Protein AF-A0A0F9W8Q9-F1 (afdb_monomer)

Structure (mmCIF, N/CA/C/O backbone):
data_AF-A0A0F9W8Q9-F1
#
_entry.id   AF-A0A0F9W8Q9-F1
#
loop_
_atom_site.group_PDB
_atom_site.id
_atom_site.type_symbol
_atom_site.label_atom_id
_atom_site.label_alt_id
_atom_site.label_comp_id
_atom_site.label_asym_id
_atom_site.label_entity_id
_atom_site.label_seq_id
_atom_site.pdbx_PDB_ins_code
_atom_site.Cartn_x
_atom_site.Cartn_y
_atom_site.Cartn_z
_atom_site.occupancy
_atom_site.B_iso_or_equiv
_atom_site.auth_seq_id
_atom_site.auth_comp_id
_atom_site.auth_asym_id
_atom_site.auth_atom_id
_atom_site.pdbx_PDB_model_num
ATOM 1 N N . MET A 1 1 ? 29.208 6.257 59.019 1.00 49.00 1 MET A N 1
ATOM 2 C CA . MET A 1 1 ? 28.825 5.023 58.309 1.00 49.00 1 MET A CA 1
ATOM 3 C C . MET A 1 1 ? 27.521 4.622 58.977 1.00 49.00 1 MET A C 1
ATOM 5 O O . MET A 1 1 ? 27.538 4.472 60.187 1.00 49.00 1 MET A O 1
ATOM 9 N N . ASP A 1 2 ? 26.353 4.756 58.361 1.00 41.06 2 ASP A N 1
ATOM 10 C CA . ASP A 1 2 ? 26.037 4.363 56.991 1.00 41.06 2 ASP A CA 1
ATOM 11 C C . ASP A 1 2 ? 25.080 5.336 56.293 1.00 41.06 2 ASP A C 1
ATOM 13 O O . ASP A 1 2 ? 24.061 5.758 56.837 1.00 41.06 2 ASP A O 1
ATOM 17 N N . GLU A 1 3 ? 25.460 5.691 55.070 1.00 45.03 3 GLU A N 1
ATOM 18 C CA . GLU A 1 3 ? 24.663 6.426 54.097 1.00 45.03 3 GLU A CA 1
ATOM 19 C C . GLU A 1 3 ? 23.722 5.407 53.437 1.00 45.03 3 GLU A C 1
ATOM 21 O O . GLU A 1 3 ? 24.175 4.474 52.772 1.00 45.03 3 GLU A O 1
ATOM 26 N N . ALA A 1 4 ? 22.413 5.524 53.658 1.00 46.91 4 ALA A N 1
ATOM 27 C CA . ALA A 1 4 ? 21.449 4.674 52.971 1.00 46.91 4 ALA A CA 1
ATOM 28 C C . ALA A 1 4 ? 21.387 5.094 51.494 1.00 46.91 4 ALA A C 1
ATOM 30 O O . ALA A 1 4 ? 20.831 6.137 51.152 1.00 46.91 4 ALA A O 1
ATOM 31 N N . CYS A 1 5 ? 21.983 4.275 50.627 1.00 43.66 5 CYS A N 1
ATOM 32 C CA . CYS A 1 5 ? 21.886 4.377 49.177 1.00 43.66 5 CYS A CA 1
ATOM 33 C C . CYS A 1 5 ? 20.411 4.273 48.762 1.00 43.66 5 CYS A C 1
ATOM 35 O O . CYS A 1 5 ? 19.808 3.202 48.828 1.00 43.66 5 CYS A O 1
ATOM 37 N N . VAL A 1 6 ? 19.820 5.399 48.365 1.00 55.59 6 VAL A N 1
ATOM 38 C CA . VAL A 1 6 ? 18.510 5.427 47.714 1.00 55.59 6 VAL A CA 1
ATOM 39 C C . VAL A 1 6 ? 18.710 4.919 46.284 1.00 55.59 6 VAL A C 1
ATOM 41 O O . VAL A 1 6 ? 19.441 5.563 45.526 1.00 55.59 6 VAL A O 1
ATOM 44 N N . PRO A 1 7 ? 18.094 3.798 45.867 1.00 45.22 7 PRO A N 1
ATOM 45 C CA . PRO A 1 7 ? 18.124 3.414 44.469 1.00 45.22 7 PRO A CA 1
ATOM 46 C C . PRO A 1 7 ? 17.276 4.414 43.681 1.00 45.22 7 PRO A C 1
ATOM 48 O O . PRO A 1 7 ? 16.057 4.487 43.834 1.00 45.22 7 PRO A O 1
ATOM 51 N N . GLN A 1 8 ? 17.938 5.206 42.839 1.00 49.72 8 GLN A N 1
ATOM 52 C CA . GLN A 1 8 ? 17.273 5.978 41.799 1.00 49.72 8 GLN A CA 1
ATOM 53 C C . GLN A 1 8 ? 16.729 4.986 40.771 1.00 49.72 8 GLN A C 1
ATOM 55 O O . GLN A 1 8 ? 17.469 4.464 39.939 1.00 49.72 8 GLN A O 1
ATOM 60 N N . THR A 1 9 ? 15.434 4.688 40.837 1.00 52.53 9 THR A N 1
ATOM 61 C CA . THR A 1 9 ? 14.741 3.995 39.753 1.00 52.53 9 THR A CA 1
ATOM 62 C C . THR A 1 9 ? 14.602 4.985 38.606 1.00 52.53 9 THR A C 1
ATOM 64 O O . THR A 1 9 ? 13.669 5.788 38.574 1.00 52.53 9 THR A O 1
ATOM 67 N N . GLY A 1 10 ? 15.580 4.972 37.700 1.00 44.03 10 GLY A N 1
ATOM 68 C CA . GLY A 1 10 ? 15.468 5.606 36.395 1.00 44.03 10 GLY A CA 1
ATOM 69 C C . GLY A 1 10 ? 14.295 4.978 35.654 1.00 44.03 10 GLY A C 1
ATOM 70 O O . GLY A 1 10 ? 14.422 3.887 35.107 1.00 44.03 10 GLY A O 1
ATOM 71 N N . GLY A 1 11 ? 13.140 5.639 35.706 1.00 45.91 11 GLY A N 1
ATOM 72 C CA . GLY A 1 11 ? 12.018 5.321 34.840 1.00 45.91 11 GLY A CA 1
ATOM 73 C C . GLY A 1 11 ? 12.437 5.634 33.415 1.00 45.91 11 GLY A C 1
ATOM 74 O O . GLY A 1 11 ? 12.663 6.797 33.076 1.00 45.91 11 GLY A O 1
ATOM 75 N N . GLU A 1 12 ? 12.585 4.600 32.592 1.00 55.06 12 GLU A N 1
ATOM 76 C CA . GLU A 1 12 ? 12.548 4.791 31.148 1.00 55.06 12 GLU A CA 1
ATOM 77 C C . GLU A 1 12 ? 11.252 5.543 30.812 1.00 55.06 12 GLU A C 1
ATOM 79 O O . GLU A 1 12 ? 10.227 5.287 31.452 1.00 55.06 12 GLU A O 1
ATOM 84 N N . PRO A 1 13 ? 11.265 6.502 29.870 1.00 52.47 13 PRO A N 1
ATOM 85 C CA . PRO A 1 13 ? 10.037 7.168 29.480 1.00 52.47 13 PRO A CA 1
ATOM 86 C C . PRO A 1 13 ? 9.079 6.098 28.957 1.00 52.47 13 PRO A C 1
ATOM 88 O O . PRO A 1 13 ? 9.344 5.484 27.921 1.00 52.47 13 PRO A O 1
ATOM 91 N N . GLU A 1 14 ? 7.989 5.858 29.694 1.00 57.81 14 GLU A N 1
ATOM 92 C CA . GLU A 1 14 ? 6.865 5.068 29.211 1.00 57.81 14 GLU A CA 1
ATOM 93 C C . GLU A 1 14 ? 6.464 5.677 27.873 1.00 57.81 14 GLU A C 1
ATOM 95 O O . GLU A 1 14 ? 5.958 6.797 27.788 1.00 57.81 14 GLU A O 1
ATOM 100 N N . THR A 1 15 ? 6.779 4.966 26.796 1.00 53.91 15 THR A N 1
ATOM 101 C CA . THR A 1 15 ? 6.282 5.319 25.479 1.00 53.91 15 THR A CA 1
ATOM 102 C C . THR A 1 15 ? 4.787 5.068 25.546 1.00 53.91 15 THR A C 1
ATOM 104 O O . THR A 1 15 ? 4.334 3.927 25.523 1.00 53.91 15 THR A O 1
ATOM 107 N N . GLU A 1 16 ? 4.024 6.140 25.758 1.00 53.56 16 GLU A N 1
ATOM 108 C CA . GLU A 1 16 ? 2.572 6.099 25.867 1.00 53.56 16 GLU A CA 1
ATOM 109 C C . GLU A 1 16 ? 2.018 5.606 24.524 1.00 53.56 16 GLU A C 1
ATOM 111 O O . GLU A 1 16 ? 1.863 6.358 23.558 1.00 53.56 16 GLU A O 1
ATOM 116 N N . TYR A 1 17 ? 1.813 4.292 24.415 1.00 57.03 17 TYR A N 1
ATOM 117 C CA . TYR A 1 17 ? 1.215 3.702 23.230 1.00 57.03 17 TYR A CA 1
ATOM 118 C C . TYR A 1 17 ? -0.186 4.296 23.079 1.00 57.03 17 TYR A C 1
ATOM 120 O O . TYR A 1 17 ? -0.936 4.313 24.059 1.00 57.03 17 TYR A O 1
ATOM 128 N N . PRO A 1 18 ? -0.573 4.766 21.880 1.00 57.97 18 PRO A N 1
ATOM 129 C CA . PRO A 1 18 ? -1.894 5.333 21.668 1.00 57.97 18 PRO A CA 1
ATOM 130 C C . PRO A 1 18 ? -2.959 4.335 22.129 1.00 57.97 18 PRO A C 1
ATOM 132 O O . PRO A 1 18 ? -3.137 3.264 21.547 1.00 57.97 18 PRO A O 1
ATOM 135 N N . THR A 1 19 ? -3.659 4.702 23.203 1.00 69.56 19 THR A N 1
ATOM 136 C CA . THR A 1 19 ? -4.559 3.823 23.969 1.00 69.56 19 THR A CA 1
ATOM 137 C C . THR A 1 19 ? -5.810 3.409 23.187 1.00 69.56 19 THR A C 1
ATOM 139 O O . THR A 1 19 ? -6.564 2.539 23.620 1.00 69.56 19 THR A O 1
ATOM 142 N N . ASN A 1 20 ? -6.029 3.986 22.000 1.00 87.56 20 ASN A N 1
ATOM 143 C CA . ASN A 1 20 ? -7.162 3.704 21.130 1.00 87.56 20 ASN A CA 1
ATOM 144 C C . ASN A 1 20 ? -6.734 2.924 19.876 1.00 87.56 20 ASN A C 1
ATOM 146 O O . ASN A 1 20 ? -6.242 3.500 18.905 1.00 87.56 20 ASN A O 1
ATOM 150 N N . PHE A 1 21 ? -7.020 1.617 19.868 1.00 90.50 21 PHE A N 1
ATOM 151 C CA . PHE A 1 21 ? -6.746 0.700 18.754 1.00 90.50 21 PHE A CA 1
ATOM 152 C C . PHE A 1 21 ? -7.208 1.233 17.389 1.00 90.50 21 PHE A C 1
ATOM 154 O O . PHE A 1 21 ? -6.468 1.152 16.405 1.00 90.50 21 PHE A O 1
ATOM 161 N N . LYS A 1 22 ? -8.412 1.817 17.316 1.00 91.25 22 LYS A N 1
ATOM 162 C CA . LYS A 1 22 ? -8.941 2.361 16.059 1.00 91.25 22 LYS A CA 1
ATOM 163 C C . LYS A 1 22 ? -8.169 3.582 15.597 1.00 91.25 22 LYS A C 1
ATOM 165 O O . LYS A 1 22 ? -7.916 3.715 14.400 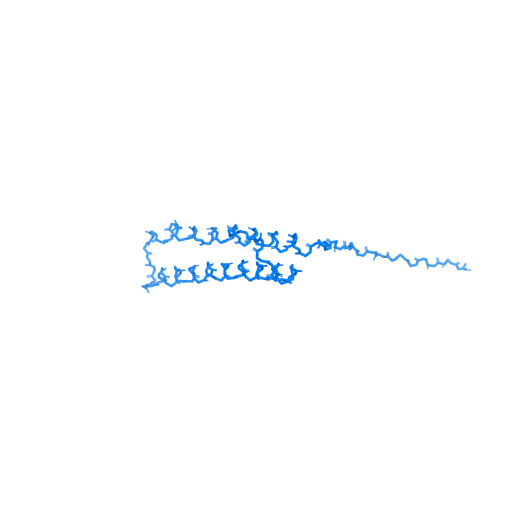1.00 91.25 22 LYS A O 1
ATOM 170 N N . ALA A 1 23 ? -7.823 4.472 16.527 1.00 90.75 23 ALA A N 1
ATOM 171 C CA . ALA A 1 23 ? -7.043 5.664 16.218 1.00 90.75 23 ALA A CA 1
ATOM 172 C C . ALA A 1 23 ? -5.675 5.254 15.661 1.00 90.75 23 ALA A C 1
ATOM 174 O O . ALA A 1 23 ? -5.296 5.714 14.587 1.00 90.75 23 ALA A O 1
ATOM 175 N N . SER A 1 24 ? -5.010 4.292 16.304 1.00 94.50 24 SER A N 1
ATOM 176 C CA . SER A 1 24 ? -3.740 3.720 15.847 1.00 94.50 24 SER A CA 1
ATOM 177 C C . SER A 1 24 ? -3.859 3.101 14.451 1.00 94.50 24 SER A C 1
ATOM 179 O O . SER A 1 24 ? -3.090 3.444 13.554 1.00 94.50 24 SER A O 1
ATOM 181 N N . CYS A 1 25 ? -4.870 2.257 14.210 1.00 94.75 25 CYS A N 1
ATOM 182 C CA . CYS A 1 25 ? -5.108 1.673 12.886 1.00 94.75 25 CYS A CA 1
ATOM 183 C C . CYS A 1 25 ? -5.392 2.742 11.821 1.00 94.75 25 CYS A C 1
ATOM 185 O O . CYS A 1 25 ? -4.945 2.614 10.683 1.00 94.75 25 CYS A O 1
ATOM 187 N N . SER A 1 26 ? -6.120 3.802 12.178 1.00 93.19 26 SER A N 1
ATOM 188 C CA . SER A 1 26 ? -6.454 4.902 11.267 1.00 93.19 26 SER A CA 1
ATOM 189 C C . SER A 1 26 ? -5.226 5.743 10.916 1.00 93.19 26 SER A C 1
ATOM 191 O O . SER A 1 26 ? -5.035 6.067 9.745 1.00 93.19 26 SER A O 1
ATOM 193 N N . ILE A 1 27 ? -4.360 6.027 11.896 1.00 95.25 27 ILE A N 1
ATOM 194 C CA . ILE A 1 27 ? -3.070 6.701 11.687 1.00 95.25 27 ILE A CA 1
ATOM 195 C C . ILE A 1 27 ? -2.204 5.886 10.723 1.00 95.25 27 ILE A C 1
ATOM 197 O O . ILE A 1 27 ? -1.722 6.420 9.725 1.00 95.25 27 ILE A O 1
ATOM 201 N N . ILE A 1 28 ? -2.067 4.578 10.961 1.00 97.06 28 ILE A N 1
ATOM 202 C CA . ILE A 1 28 ? -1.266 3.702 10.097 1.00 97.06 28 ILE A CA 1
ATOM 203 C C . ILE A 1 28 ? -1.875 3.623 8.690 1.00 97.06 28 ILE A C 1
ATOM 205 O O . ILE A 1 28 ? -1.146 3.734 7.709 1.00 97.06 28 ILE A O 1
ATOM 209 N N . ARG A 1 29 ? -3.205 3.500 8.555 1.00 97.44 29 ARG A N 1
ATOM 210 C CA . ARG A 1 29 ? -3.884 3.536 7.244 1.00 97.44 29 ARG A CA 1
ATOM 211 C C . ARG A 1 29 ? -3.605 4.834 6.484 1.00 97.44 29 ARG A C 1
ATOM 213 O O . ARG A 1 29 ? -3.420 4.777 5.272 1.00 97.44 29 ARG A O 1
ATOM 220 N N . GLY A 1 30 ? -3.566 5.973 7.177 1.00 96.31 30 GLY A N 1
ATOM 221 C CA . GLY A 1 30 ? -3.203 7.265 6.592 1.00 96.31 30 GLY A CA 1
ATOM 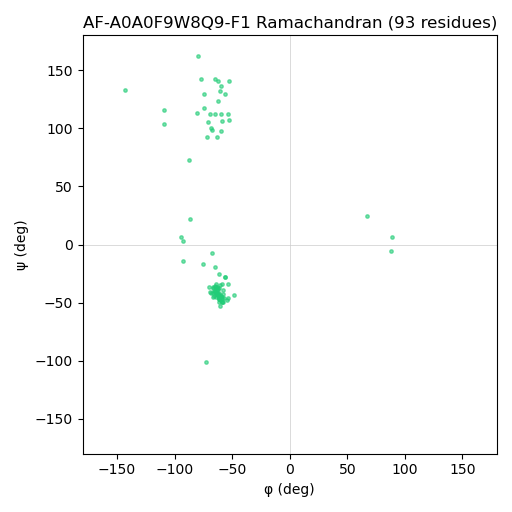222 C C . GLY A 1 30 ? -1.746 7.310 6.126 1.00 96.31 30 GLY A C 1
ATOM 223 O O . GLY A 1 30 ? -1.475 7.728 5.003 1.00 96.31 30 GLY A O 1
ATOM 224 N N . ALA A 1 31 ? -0.817 6.808 6.943 1.00 97.88 31 ALA A N 1
ATOM 225 C CA . ALA A 1 31 ? 0.593 6.706 6.565 1.00 97.88 31 ALA A CA 1
ATOM 226 C C . ALA A 1 31 ? 0.798 5.782 5.351 1.00 97.88 31 ALA A C 1
ATOM 228 O O . ALA A 1 31 ? 1.523 6.135 4.423 1.00 97.88 31 ALA A O 1
ATOM 229 N N . ILE A 1 32 ? 0.112 4.633 5.316 1.00 98.25 32 ILE A N 1
ATOM 230 C CA . ILE A 1 32 ? 0.128 3.723 4.164 1.00 98.25 32 ILE A CA 1
ATOM 231 C C . ILE A 1 32 ? -0.410 4.425 2.916 1.00 98.25 32 ILE A C 1
ATOM 233 O O . ILE A 1 32 ? 0.192 4.288 1.858 1.00 98.25 32 ILE A O 1
ATOM 237 N N . GLU A 1 33 ? -1.501 5.189 3.020 1.00 97.44 33 GLU A N 1
ATOM 238 C CA . GLU A 1 33 ? -2.050 5.938 1.883 1.00 97.44 33 GLU A CA 1
ATOM 239 C C . GLU A 1 33 ? -1.036 6.947 1.324 1.00 97.44 33 GLU A C 1
ATOM 241 O O . GLU A 1 33 ? -0.830 6.993 0.113 1.00 97.44 33 GLU A O 1
ATOM 246 N N . ALA A 1 34 ? -0.345 7.689 2.195 1.00 97.38 34 ALA A N 1
ATOM 247 C CA . ALA A 1 34 ? 0.695 8.629 1.782 1.00 97.38 34 ALA A CA 1
ATOM 248 C C . ALA A 1 34 ? 1.857 7.920 1.061 1.00 97.38 34 ALA A C 1
ATOM 250 O O . ALA A 1 34 ? 2.218 8.294 -0.054 1.00 97.38 34 ALA A O 1
ATOM 251 N N . VAL A 1 35 ? 2.393 6.843 1.649 1.00 98.19 35 VAL A N 1
ATOM 252 C CA . VAL A 1 35 ? 3.481 6.058 1.034 1.00 98.19 35 VAL A CA 1
ATOM 253 C C . VAL A 1 35 ? 3.027 5.412 -0.276 1.00 98.19 35 VAL A C 1
ATOM 255 O O . VAL A 1 35 ? 3.801 5.345 -1.231 1.00 98.19 35 VAL A O 1
ATOM 258 N N . LYS A 1 36 ? 1.770 4.964 -0.358 1.00 97.31 36 LYS A N 1
ATOM 259 C CA . LYS A 1 36 ? 1.170 4.373 -1.559 1.00 97.31 36 LYS A CA 1
ATOM 260 C C . LYS A 1 36 ? 1.153 5.363 -2.725 1.00 97.31 36 LYS A C 1
ATOM 262 O O . LYS A 1 36 ? 1.535 4.981 -3.832 1.00 97.31 36 LYS A O 1
ATOM 267 N N . VAL A 1 37 ? 0.748 6.611 -2.481 1.00 96.50 37 VAL A N 1
ATOM 268 C CA . VAL A 1 37 ? 0.774 7.684 -3.491 1.00 96.50 37 VAL A CA 1
ATOM 269 C C . VAL A 1 37 ? 2.205 7.918 -3.971 1.00 96.50 37 VAL A C 1
ATOM 271 O O . VAL A 1 37 ? 2.469 7.771 -5.165 1.00 96.50 37 VAL A O 1
ATOM 274 N N . SER A 1 38 ? 3.147 8.145 -3.051 1.00 97.81 38 SER A N 1
ATOM 275 C CA . SER A 1 38 ? 4.556 8.363 -3.409 1.00 97.81 38 SER A CA 1
ATOM 276 C C . SER A 1 38 ? 5.175 7.171 -4.148 1.00 97.81 38 SER A C 1
ATOM 278 O O . SER A 1 38 ? 5.969 7.352 -5.066 1.00 97.81 38 SER A O 1
ATOM 280 N N . THR A 1 39 ? 4.784 5.940 -3.804 1.00 97.81 39 THR A N 1
ATOM 281 C CA . THR A 1 39 ? 5.237 4.725 -4.501 1.00 97.81 39 THR A CA 1
ATOM 282 C C . THR A 1 39 ? 4.807 4.736 -5.966 1.00 97.81 39 THR A C 1
ATOM 284 O O . THR A 1 39 ? 5.601 4.382 -6.834 1.00 97.81 39 THR A O 1
ATOM 287 N N . LEU A 1 40 ? 3.576 5.161 -6.270 1.00 94.00 40 LEU A N 1
ATOM 288 C CA . LEU A 1 40 ? 3.105 5.226 -7.654 1.00 94.00 40 LEU A CA 1
ATOM 289 C C . LEU A 1 40 ? 3.801 6.337 -8.451 1.00 94.00 40 LEU A C 1
ATOM 291 O O . LEU A 1 40 ? 4.108 6.141 -9.628 1.00 94.00 40 LEU A O 1
ATOM 295 N N . GLU A 1 41 ? 4.077 7.474 -7.808 1.00 96.31 41 GLU A N 1
ATOM 296 C CA . GLU A 1 41 ? 4.778 8.618 -8.407 1.00 96.31 41 GLU A CA 1
ATOM 297 C C . GLU A 1 41 ? 6.197 8.268 -8.865 1.00 96.31 41 GLU A C 1
ATOM 299 O O . GLU A 1 41 ? 6.689 8.858 -9.828 1.00 96.31 41 GLU A O 1
ATOM 304 N N . LEU A 1 42 ? 6.833 7.248 -8.271 1.00 96.81 42 LEU A N 1
ATOM 305 C CA . LEU A 1 42 ? 8.129 6.746 -8.739 1.00 96.81 42 LEU A CA 1
ATOM 306 C C . LEU A 1 42 ? 8.093 6.330 -10.214 1.00 96.81 42 LEU A C 1
ATOM 308 O O . LEU A 1 42 ? 9.107 6.447 -10.893 1.00 96.81 42 LEU A O 1
ATOM 312 N N . LYS A 1 43 ? 6.939 5.909 -10.752 1.00 93.38 43 LYS A N 1
ATOM 313 C CA . LYS A 1 43 ? 6.798 5.558 -12.180 1.00 93.38 43 LYS A CA 1
ATOM 314 C C . LYS A 1 43 ? 6.993 6.760 -13.111 1.00 93.38 43 LYS A C 1
ATOM 316 O O . LYS A 1 43 ? 7.284 6.563 -14.286 1.00 93.38 43 LYS A O 1
ATOM 321 N N . CYS A 1 44 ? 6.862 7.979 -12.592 1.00 93.56 44 CYS A N 1
ATOM 322 C CA . CYS A 1 44 ? 7.107 9.230 -13.307 1.00 93.56 44 CYS A CA 1
ATOM 323 C C . CYS A 1 44 ? 8.550 9.739 -13.131 1.00 93.56 44 CYS A C 1
ATOM 325 O O . CYS A 1 44 ? 8.878 10.831 -13.597 1.00 93.56 44 CYS A O 1
ATOM 327 N N . HIS A 1 45 ? 9.414 8.990 -12.438 1.00 96.00 45 HIS A N 1
ATOM 328 C CA . HIS A 1 45 ? 10.799 9.382 -12.212 1.00 96.00 45 HIS A CA 1
ATOM 329 C C . HIS A 1 45 ? 11.588 9.438 -13.529 1.00 96.00 45 HIS A C 1
ATOM 331 O O . HIS A 1 45 ? 11.430 8.582 -14.400 1.00 96.00 45 HIS A O 1
ATOM 337 N N . ARG A 1 46 ? 12.496 10.418 -13.644 1.00 94.62 46 ARG A N 1
ATOM 338 C CA . ARG A 1 46 ? 13.273 10.684 -14.871 1.00 94.62 46 ARG A CA 1
ATOM 339 C C . ARG A 1 46 ? 14.070 9.484 -15.389 1.00 94.62 46 ARG A C 1
ATOM 341 O O . ARG A 1 46 ? 14.255 9.374 -16.592 1.00 94.62 46 ARG A O 1
ATOM 348 N N . GLU A 1 47 ? 14.475 8.578 -14.497 1.00 92.81 47 GLU A N 1
ATOM 349 C CA . GLU A 1 47 ? 15.207 7.345 -14.836 1.00 92.81 47 GLU A CA 1
ATOM 350 C C . GLU A 1 47 ? 14.470 6.523 -15.907 1.00 92.81 47 GLU A C 1
ATOM 352 O O . GLU A 1 47 ? 15.102 5.928 -16.770 1.00 92.81 47 GLU A O 1
ATOM 357 N N . PHE A 1 48 ? 13.132 6.536 -15.909 1.00 92.44 48 PHE A N 1
ATOM 358 C CA . PHE A 1 48 ? 12.331 5.813 -16.901 1.00 92.44 48 PHE A CA 1
ATOM 359 C C . PHE A 1 48 ? 12.303 6.472 -18.287 1.00 92.44 48 PHE A C 1
ATOM 361 O O . PHE A 1 48 ? 11.943 5.809 -19.259 1.00 92.44 48 PHE A O 1
ATOM 368 N N . SER A 1 49 ? 12.690 7.745 -18.382 1.00 89.19 49 SER A N 1
ATOM 369 C CA . SER A 1 49 ? 12.840 8.489 -19.639 1.00 89.19 49 SER A CA 1
ATOM 370 C C . SER A 1 49 ? 14.266 8.419 -20.193 1.00 89.19 49 SER A C 1
ATOM 372 O O . SER A 1 49 ? 14.502 8.787 -21.344 1.00 89.19 49 SER A O 1
ATOM 374 N N . GLU A 1 50 ? 15.225 7.984 -19.376 1.00 88.50 50 GLU A N 1
ATOM 375 C CA . GLU A 1 50 ? 16.618 7.811 -19.774 1.00 88.50 50 GLU A CA 1
ATOM 376 C C . GLU A 1 50 ? 16.809 6.493 -20.539 1.00 88.50 50 GLU A C 1
ATOM 378 O O . GLU A 1 50 ? 15.971 5.587 -20.513 1.00 88.50 50 GLU A O 1
ATOM 383 N N . ARG A 1 51 ? 17.927 6.379 -21.265 1.00 87.81 51 ARG A N 1
ATOM 384 C CA . ARG A 1 51 ? 18.266 5.140 -21.971 1.00 87.81 51 ARG A CA 1
ATOM 38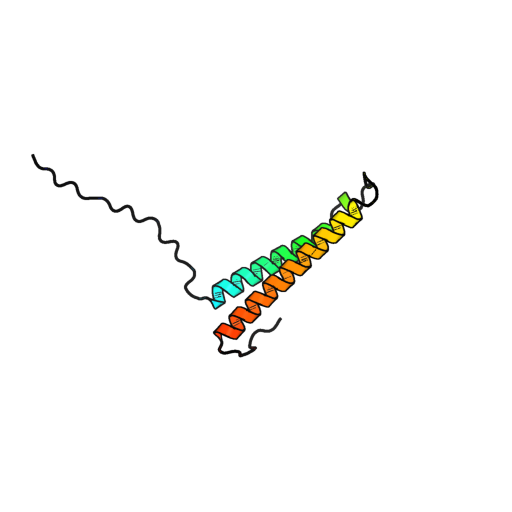5 C C . ARG A 1 51 ? 18.454 4.029 -20.939 1.00 87.81 51 ARG A C 1
ATOM 387 O O . ARG A 1 51 ? 19.309 4.147 -20.065 1.00 87.81 51 ARG A O 1
ATOM 394 N N . GLU A 1 52 ? 17.699 2.941 -21.070 1.00 87.69 52 GLU A N 1
ATOM 395 C CA . GLU A 1 52 ? 17.908 1.781 -20.208 1.00 87.69 52 GLU A CA 1
ATOM 396 C C . GLU A 1 52 ? 19.316 1.205 -20.419 1.00 87.69 52 GLU A C 1
ATOM 398 O O . GLU A 1 52 ? 19.832 1.179 -21.539 1.00 87.69 52 GLU A O 1
ATOM 403 N N . GLY A 1 53 ? 19.958 0.787 -19.327 1.00 86.81 53 GLY A N 1
ATOM 404 C CA . GLY A 1 53 ? 21.241 0.093 -19.385 1.00 86.81 53 GLY A CA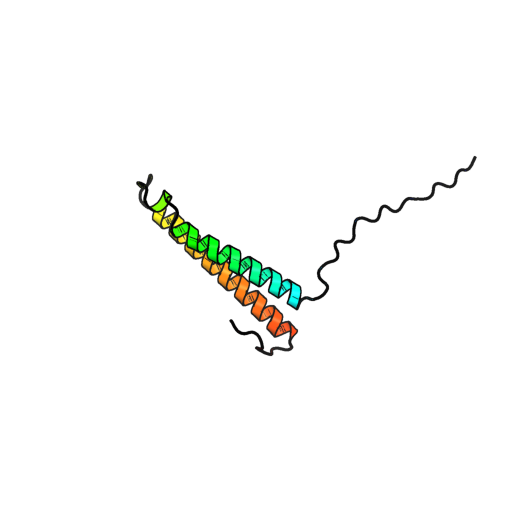 1
ATOM 405 C C . GLY A 1 53 ? 21.048 -1.333 -19.917 1.00 86.81 53 GLY A C 1
ATOM 406 O O . GLY A 1 53 ? 20.916 -1.530 -21.124 1.00 86.81 53 GLY A O 1
ATOM 407 N N . PRO A 1 54 ? 21.024 -2.355 -19.044 1.00 89.06 54 PRO A N 1
ATOM 408 C CA . PRO A 1 54 ? 20.572 -3.684 -19.437 1.00 89.06 54 PRO A CA 1
ATOM 409 C C . PRO A 1 54 ? 19.125 -3.652 -19.947 1.00 89.06 54 PRO A C 1
ATOM 411 O O . PRO A 1 54 ? 18.260 -3.033 -19.322 1.00 89.06 54 PRO A O 1
ATOM 414 N N . VAL A 1 55 ? 18.870 -4.357 -21.053 1.00 91.44 55 VAL A N 1
ATOM 415 C CA . VAL A 1 55 ? 17.526 -4.498 -21.632 1.00 91.44 55 VAL A CA 1
ATOM 416 C C . VAL A 1 55 ? 16.573 -5.076 -20.589 1.00 91.44 55 VAL A C 1
ATOM 418 O O . VAL A 1 55 ? 16.877 -6.094 -19.967 1.00 91.44 55 VAL A O 1
ATOM 421 N N . GLY A 1 56 ? 15.421 -4.434 -20.395 1.00 92.56 56 GLY A N 1
ATOM 422 C CA . GLY A 1 56 ? 14.379 -4.907 -19.480 1.00 92.56 56 GLY A CA 1
ATOM 423 C C . GLY A 1 56 ? 14.517 -4.435 -18.030 1.00 92.56 56 GLY A C 1
ATOM 424 O O . GLY A 1 56 ? 13.579 -4.626 -17.253 1.00 92.56 56 GLY A O 1
ATOM 425 N N . ARG A 1 57 ? 15.608 -3.740 -17.667 1.00 95.00 57 ARG A N 1
ATOM 426 C CA . ARG A 1 57 ? 15.801 -3.169 -16.318 1.00 95.00 57 ARG A CA 1
ATOM 427 C C . ARG A 1 57 ? 14.623 -2.285 -15.906 1.00 95.00 57 ARG A C 1
ATOM 429 O O . ARG A 1 57 ? 14.115 -2.397 -14.794 1.00 95.00 57 ARG A O 1
ATOM 436 N N . HIS A 1 58 ? 14.166 -1.410 -16.803 1.00 95.38 58 HIS A N 1
ATOM 437 C CA . HIS A 1 58 ? 13.058 -0.497 -16.504 1.00 95.38 58 HIS A CA 1
ATOM 438 C C . HIS A 1 58 ? 11.736 -1.246 -16.305 1.00 95.38 58 HIS A C 1
ATOM 440 O O . HIS A 1 58 ? 10.971 -0.897 -15.408 1.00 95.38 58 HIS A O 1
ATOM 446 N N . GLY A 1 59 ? 11.494 -2.307 -17.080 1.00 95.38 59 GLY A N 1
ATOM 447 C CA . GLY A 1 59 ? 10.317 -3.160 -16.911 1.00 95.38 59 GLY A CA 1
ATOM 448 C C . GLY A 1 59 ? 10.294 -3.844 -15.543 1.00 95.38 59 GLY A C 1
ATOM 449 O O . GLY A 1 59 ? 9.276 -3.816 -14.852 1.00 95.38 59 GLY A O 1
ATOM 450 N N . GLU A 1 60 ? 11.432 -4.386 -15.108 1.00 96.75 60 GLU A N 1
ATOM 451 C CA . GLU A 1 60 ? 11.563 -5.027 -13.796 1.00 96.75 60 GLU A CA 1
ATOM 452 C C . GLU A 1 60 ? 11.393 -4.022 -12.643 1.00 96.75 60 GLU A C 1
ATOM 454 O O . GLU A 1 60 ? 10.692 -4.300 -11.666 1.00 96.75 60 GLU A O 1
ATOM 459 N N . MET A 1 61 ? 11.941 -2.811 -12.777 1.00 97.19 61 MET A N 1
ATOM 460 C CA . MET A 1 61 ? 11.725 -1.720 -11.819 1.00 97.19 61 MET A CA 1
ATOM 461 C C . MET A 1 61 ? 10.240 -1.334 -11.715 1.00 97.19 61 MET A C 1
ATOM 463 O O . MET A 1 61 ? 9.699 -1.250 -10.612 1.00 97.19 61 MET A O 1
ATOM 467 N N . GLN A 1 62 ? 9.552 -1.143 -12.847 1.00 96.88 62 GLN A N 1
ATOM 468 C CA . GLN A 1 62 ? 8.122 -0.811 -12.866 1.00 96.88 62 GLN A CA 1
ATOM 469 C C . GLN A 1 62 ? 7.259 -1.931 -12.277 1.00 96.88 62 GLN A C 1
ATOM 471 O O . GLN A 1 62 ? 6.308 -1.650 -11.543 1.00 96.88 62 GLN A O 1
ATOM 476 N N . ALA A 1 63 ? 7.595 -3.191 -12.563 1.00 97.44 63 ALA A N 1
ATOM 477 C CA . ALA A 1 63 ? 6.897 -4.347 -12.013 1.00 97.44 63 ALA A CA 1
ATOM 478 C C . AL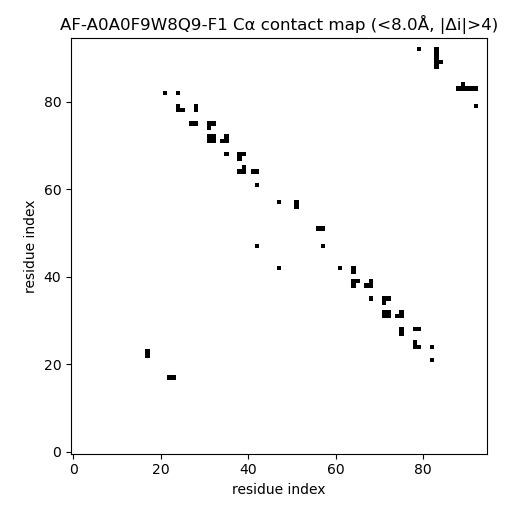A A 1 63 ? 7.013 -4.400 -10.482 1.00 97.44 63 ALA A C 1
ATOM 480 O O . ALA A 1 63 ? 6.008 -4.601 -9.796 1.00 97.44 63 ALA A O 1
ATOM 481 N N . ASN A 1 64 ? 8.208 -4.147 -9.942 1.00 98.44 64 ASN A N 1
ATOM 482 C CA . ASN A 1 64 ? 8.434 -4.094 -8.498 1.00 98.44 64 ASN A CA 1
ATOM 483 C C . ASN A 1 64 ? 7.712 -2.913 -7.833 1.00 98.44 64 ASN A C 1
ATOM 485 O O . ASN A 1 64 ? 7.077 -3.103 -6.797 1.00 98.44 64 ASN A O 1
ATOM 489 N N . ILE A 1 65 ? 7.713 -1.725 -8.450 1.00 98.31 65 ILE A N 1
ATOM 490 C CA . ILE A 1 65 ? 6.927 -0.577 -7.961 1.00 98.31 65 ILE A CA 1
ATOM 491 C C . ILE A 1 65 ? 5.432 -0.932 -7.907 1.00 98.31 65 ILE A C 1
ATOM 493 O O . ILE A 1 65 ? 4.760 -0.684 -6.905 1.00 98.31 65 ILE A O 1
ATOM 497 N N . GLN A 1 66 ? 4.906 -1.564 -8.959 1.00 98.06 66 GLN A N 1
ATOM 498 C CA . GLN A 1 66 ? 3.504 -1.976 -9.011 1.00 98.06 66 GLN A CA 1
ATOM 499 C C . GLN A 1 66 ? 3.170 -3.044 -7.956 1.00 98.06 66 GLN A C 1
ATOM 501 O O . GLN A 1 66 ? 2.064 -3.052 -7.410 1.00 98.06 66 GLN A O 1
ATOM 506 N N . LEU A 1 67 ? 4.098 -3.960 -7.672 1.00 98.31 67 LEU A N 1
ATOM 507 C CA . LEU A 1 67 ? 3.943 -4.961 -6.618 1.00 98.31 67 LEU A CA 1
ATOM 508 C C . LEU A 1 67 ? 3.932 -4.310 -5.227 1.00 98.31 67 LEU A C 1
ATOM 510 O O . LEU A 1 67 ? 3.035 -4.602 -4.437 1.00 98.31 67 LEU A O 1
ATOM 514 N N . ALA A 1 68 ? 4.855 -3.383 -4.962 1.00 98.50 68 ALA A N 1
ATOM 515 C CA . ALA A 1 68 ? 4.909 -2.628 -3.712 1.00 98.50 68 ALA A CA 1
ATOM 516 C C . ALA A 1 68 ? 3.611 -1.842 -3.465 1.00 98.50 68 ALA A C 1
ATOM 518 O O . ALA A 1 68 ? 3.022 -1.948 -2.389 1.00 98.50 68 ALA A O 1
ATOM 519 N N . TYR A 1 69 ? 3.105 -1.138 -4.483 1.00 98.38 69 TYR A N 1
ATOM 520 C CA . TYR A 1 69 ? 1.815 -0.446 -4.413 1.00 98.38 69 TYR A CA 1
ATOM 521 C C . TYR A 1 69 ? 0.667 -1.385 -4.009 1.00 98.38 69 TYR A C 1
ATOM 523 O O . TYR A 1 69 ? -0.083 -1.077 -3.084 1.00 98.38 69 TYR A O 1
ATOM 531 N N . ARG A 1 70 ? 0.562 -2.565 -4.638 1.00 98.00 70 ARG A N 1
ATOM 532 C CA . ARG A 1 70 ? -0.487 -3.546 -4.305 1.00 98.00 70 ARG A CA 1
ATOM 533 C C . ARG A 1 70 ? -0.378 -4.065 -2.873 1.00 98.00 70 ARG A C 1
ATOM 535 O O . ARG A 1 70 ? -1.401 -4.275 -2.227 1.00 98.00 70 ARG A O 1
ATOM 542 N N . HIS A 1 71 ? 0.836 -4.269 -2.363 1.00 98.56 71 HIS A N 1
ATOM 543 C CA . HIS A 1 71 ? 1.030 -4.677 -0.970 1.00 98.56 71 HIS A CA 1
ATOM 544 C C . HIS A 1 71 ? 0.609 -3.588 0.019 1.00 98.56 71 HIS A C 1
ATOM 546 O O . HIS A 1 71 ? 0.015 -3.906 1.047 1.00 98.56 71 HIS A O 1
ATOM 552 N N . LEU A 1 72 ? 0.849 -2.315 -0.304 1.00 98.44 72 LEU A N 1
ATOM 553 C CA . LEU A 1 72 ? 0.365 -1.191 0.500 1.00 98.44 72 LEU A CA 1
ATOM 554 C C . LEU A 1 72 ? -1.171 -1.121 0.493 1.00 98.44 72 LEU A C 1
ATOM 556 O O . LEU A 1 72 ? -1.779 -0.919 1.544 1.00 98.44 72 LEU A O 1
ATOM 560 N N . GLU A 1 73 ? -1.818 -1.354 -0.651 1.00 97.75 73 GLU A N 1
ATOM 561 C CA . GLU A 1 73 ? -3.284 -1.425 -0.720 1.00 97.75 73 GLU A CA 1
ATOM 562 C C . GLU A 1 73 ? -3.868 -2.557 0.125 1.00 97.75 73 GLU A C 1
ATOM 564 O O . GLU A 1 73 ? -4.800 -2.321 0.902 1.00 97.75 73 GLU A O 1
ATOM 569 N N . ASP A 1 74 ? -3.307 -3.764 0.022 1.00 98.25 74 ASP A N 1
ATOM 570 C CA . ASP A 1 74 ? -3.744 -4.893 0.846 1.00 98.25 74 ASP A CA 1
ATOM 571 C C . ASP A 1 74 ? -3.521 -4.596 2.334 1.00 98.25 74 ASP 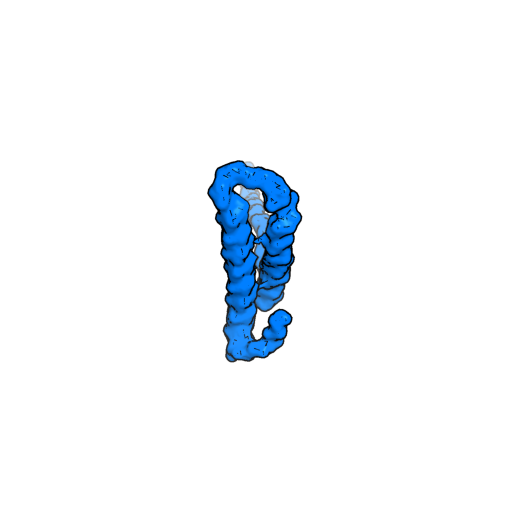A C 1
ATOM 573 O O . ASP A 1 74 ? -4.457 -4.720 3.123 1.00 98.25 74 ASP A O 1
ATOM 57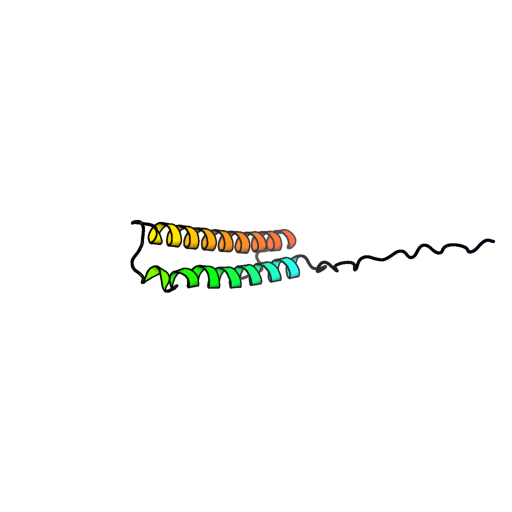7 N N . ALA A 1 75 ? -2.350 -4.085 2.725 1.00 98.31 75 ALA A N 1
ATOM 578 C CA . ALA A 1 75 ? -2.069 -3.713 4.113 1.00 98.31 75 ALA A CA 1
ATOM 579 C C . ALA A 1 75 ? -3.085 -2.689 4.657 1.00 98.31 75 ALA A C 1
ATOM 581 O O . ALA A 1 75 ? -3.645 -2.883 5.743 1.00 98.31 75 ALA A O 1
ATOM 582 N N . ARG A 1 76 ? -3.399 -1.636 3.883 1.00 97.88 76 ARG A N 1
ATOM 583 C CA . ARG A 1 76 ? -4.438 -0.653 4.238 1.00 97.88 76 ARG A CA 1
ATOM 584 C C . ARG A 1 76 ? -5.784 -1.348 4.437 1.00 97.88 76 ARG A C 1
ATOM 586 O O . ARG A 1 76 ? -6.432 -1.135 5.465 1.00 97.88 76 ARG A O 1
ATOM 593 N N . MET A 1 77 ? -6.205 -2.187 3.491 1.00 97.50 77 MET A N 1
ATOM 594 C CA . MET A 1 77 ? -7.475 -2.921 3.542 1.00 97.50 77 MET A CA 1
ATOM 595 C C . MET A 1 77 ? -7.561 -3.841 4.770 1.00 97.50 77 MET A C 1
ATOM 597 O O . MET A 1 77 ? -8.572 -3.823 5.478 1.00 97.50 77 MET A O 1
ATOM 601 N N . ARG A 1 78 ? -6.494 -4.588 5.076 1.00 97.88 78 ARG A N 1
ATOM 602 C CA . ARG A 1 78 ? -6.422 -5.499 6.231 1.00 97.88 78 ARG A CA 1
ATOM 603 C C . ARG A 1 78 ? -6.564 -4.764 7.559 1.00 97.88 78 ARG A C 1
ATOM 605 O O . ARG A 1 78 ? -7.297 -5.240 8.423 1.00 97.88 78 ARG A O 1
ATOM 612 N N . LEU A 1 79 ? -5.987 -3.571 7.696 1.00 96.62 79 LEU A N 1
ATOM 613 C CA . LEU A 1 79 ? -6.230 -2.718 8.867 1.00 96.62 79 LEU A CA 1
ATOM 614 C C . LEU A 1 79 ? -7.695 -2.271 8.964 1.00 96.62 79 LEU A C 1
ATOM 616 O O . LEU A 1 79 ? -8.242 -2.191 10.058 1.00 96.62 79 LEU A O 1
ATOM 620 N N . GLY A 1 80 ? -8.367 -2.045 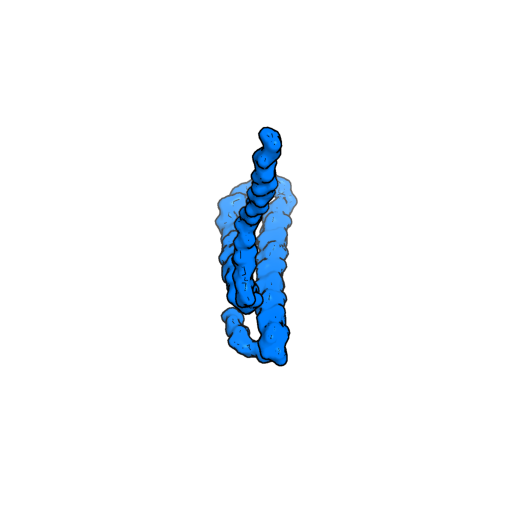7.832 1.00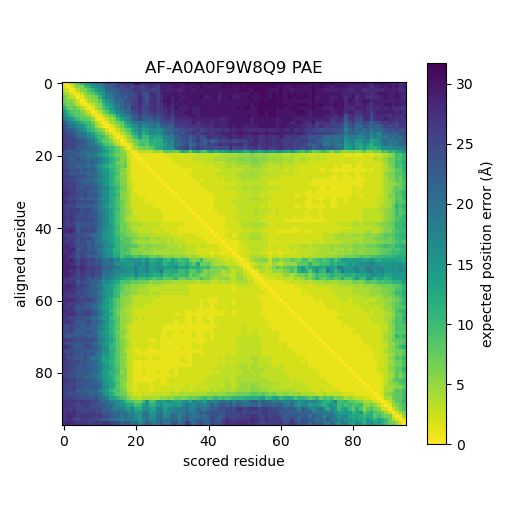 95.12 80 GLY A N 1
ATOM 621 C CA . GLY A 1 80 ? -9.810 -1.782 7.811 1.00 95.12 80 GLY A CA 1
ATOM 622 C C . GLY A 1 80 ? -10.621 -2.970 8.334 1.00 95.12 80 GLY A C 1
ATOM 623 O O . GLY A 1 80 ? -11.531 -2.792 9.139 1.00 95.12 80 GLY A O 1
ATOM 624 N N . LYS A 1 81 ? -10.246 -4.195 7.947 1.00 94.88 81 LYS A N 1
ATOM 625 C CA . LYS A 1 81 ? -10.852 -5.427 8.479 1.00 94.88 81 LYS A CA 1
ATOM 626 C C . LYS A 1 81 ? -10.591 -5.620 9.970 1.00 94.88 81 LYS A C 1
ATOM 628 O O . LYS A 1 81 ? -11.492 -6.060 10.675 1.00 94.88 81 LYS A O 1
ATOM 633 N N . ALA A 1 82 ? -9.411 -5.247 10.457 1.00 95.25 82 ALA A N 1
ATOM 634 C CA . ALA A 1 82 ? -9.106 -5.284 11.884 1.00 95.25 82 ALA A CA 1
ATOM 635 C C . ALA A 1 82 ? -10.010 -4.328 12.684 1.00 95.25 82 ALA A C 1
ATOM 637 O O . ALA A 1 82 ? -10.549 -4.713 13.719 1.00 95.25 82 ALA A O 1
ATOM 638 N N . ILE A 1 83 ? -10.254 -3.118 12.166 1.00 94.06 83 ILE A N 1
ATOM 639 C CA . ILE A 1 83 ? -11.209 -2.175 12.763 1.00 94.06 83 ILE A CA 1
ATOM 640 C C . ILE A 1 83 ? -12.643 -2.741 12.722 1.00 94.06 83 ILE A C 1
ATOM 642 O O . ILE A 1 83 ? -13.331 -2.712 13.737 1.00 94.06 83 ILE A O 1
ATOM 646 N N . GLN A 1 84 ? -13.085 -3.313 11.594 1.00 91.06 84 GLN A N 1
ATOM 647 C CA . GLN A 1 84 ? -14.414 -3.946 11.491 1.00 91.06 84 GLN A CA 1
ATOM 648 C C . GLN A 1 84 ? -14.595 -5.069 12.520 1.00 91.06 84 GLN A C 1
ATOM 650 O O . GLN A 1 84 ? -15.645 -5.166 13.150 1.00 91.06 84 GLN A O 1
ATOM 655 N N . ALA A 1 85 ? -13.576 -5.910 12.709 1.00 92.69 85 ALA A N 1
ATOM 656 C CA . ALA A 1 85 ? -13.605 -6.978 13.703 1.00 92.69 85 ALA A CA 1
ATOM 657 C C . ALA A 1 85 ? -13.670 -6.429 15.137 1.00 92.69 85 ALA A C 1
ATOM 659 O O . ALA A 1 85 ? -14.428 -6.953 15.951 1.00 92.69 85 ALA A O 1
ATOM 660 N N . TYR A 1 86 ? -12.932 -5.351 15.424 1.00 89.50 86 TYR A N 1
ATOM 661 C CA . TYR A 1 86 ? -13.014 -4.640 16.701 1.00 89.50 86 TYR A CA 1
ATOM 662 C C . TYR A 1 86 ? -14.436 -4.112 16.976 1.00 89.50 86 TYR A C 1
ATOM 664 O O . TYR A 1 86 ? -14.894 -4.153 18.113 1.00 89.50 86 TYR A O 1
ATOM 672 N N . ASP A 1 87 ? -15.167 -3.708 15.934 1.00 89.31 87 ASP A N 1
ATOM 673 C CA . ASP A 1 87 ? -16.552 -3.215 16.009 1.00 89.31 87 ASP A CA 1
ATOM 674 C C . ASP A 1 87 ? -17.635 -4.295 15.957 1.00 89.31 87 ASP A C 1
ATOM 676 O O . ASP A 1 87 ? -18.782 -4.032 15.586 1.00 89.31 87 ASP A O 1
ATOM 680 N N . GLY A 1 88 ? -17.294 -5.536 16.302 1.00 87.50 88 GLY A N 1
ATOM 681 C CA . GLY A 1 88 ? -18.258 -6.636 16.289 1.00 87.50 88 GLY A CA 1
ATOM 682 C C . GLY A 1 88 ? -18.741 -6.999 14.881 1.00 87.50 88 GLY A C 1
ATOM 683 O O . GLY A 1 88 ? -19.831 -7.542 14.720 1.00 87.50 88 GLY A O 1
ATOM 684 N N . GLY A 1 89 ? -17.945 -6.694 13.852 1.00 77.00 89 GLY A N 1
ATOM 685 C CA . GLY A 1 89 ? -18.221 -7.047 12.459 1.00 77.00 89 GLY A CA 1
ATOM 686 C C . GLY A 1 89 ? -19.045 -6.020 11.680 1.00 77.00 89 GLY A C 1
ATOM 687 O O . GLY A 1 89 ? -19.395 -6.288 10.529 1.00 77.00 89 GLY A O 1
ATOM 688 N N . GLN A 1 90 ? -19.349 -4.847 12.247 1.00 72.00 90 GLN A N 1
ATOM 689 C CA . GLN A 1 90 ? -20.032 -3.787 11.501 1.00 72.00 90 GLN A CA 1
ATOM 690 C C . GLN A 1 90 ? -19.090 -3.095 10.502 1.00 72.00 90 GLN A C 1
ATOM 692 O O . GLN A 1 90 ? -17.993 -2.646 10.831 1.00 72.00 90 GLN A O 1
ATOM 697 N N . SER A 1 91 ? -19.534 -2.979 9.247 1.00 61.91 91 SER A N 1
ATOM 698 C CA . SER A 1 91 ? -18.813 -2.262 8.187 1.00 61.91 91 SER A CA 1
ATOM 699 C C . SER A 1 91 ? -19.188 -0.777 8.187 1.00 61.91 91 SER A C 1
ATOM 701 O O . SER A 1 91 ? -19.919 -0.319 7.314 1.00 61.91 91 SER A O 1
ATOM 703 N N . CYS A 1 92 ? -18.714 -0.010 9.169 1.00 56.94 92 CYS A N 1
ATOM 704 C CA . CYS A 1 92 ? -18.999 1.430 9.290 1.00 56.94 92 CYS A CA 1
ATOM 705 C C . CYS A 1 92 ? -17.936 2.351 8.654 1.00 56.94 92 CYS A C 1
ATOM 707 O O . CYS A 1 92 ? -18.039 3.571 8.765 1.00 56.94 92 CYS A O 1
ATOM 709 N N . TYR A 1 93 ? -16.941 1.805 7.951 1.00 55.66 93 TYR A N 1
ATOM 710 C CA . TYR A 1 93 ? -15.825 2.578 7.394 1.00 55.66 93 TYR A CA 1
ATOM 711 C C . TYR A 1 93 ? -15.931 2.656 5.872 1.00 55.66 93 TYR A C 1
ATOM 713 O O . TYR A 1 93 ? -15.885 1.627 5.201 1.00 55.66 93 TYR A O 1
ATOM 721 N N . LYS A 1 94 ? -16.115 3.875 5.349 1.00 46.88 94 LYS A N 1
ATOM 722 C CA . LYS A 1 94 ? -16.096 4.163 3.908 1.00 46.88 94 LYS A CA 1
ATOM 723 C C . LYS A 1 94 ? -14.649 4.184 3.402 1.00 46.88 94 LYS A C 1
ATOM 725 O O . LYS A 1 94 ? -13.756 4.610 4.138 1.00 46.88 94 LYS A O 1
ATOM 730 N N . ASP A 1 95 ? -14.463 3.669 2.189 1.00 48.25 95 ASP A N 1
ATOM 731 C CA . ASP A 1 95 ? -13.173 3.517 1.501 1.00 48.25 95 ASP A CA 1
ATOM 732 C C . ASP A 1 95 ? -12.459 4.839 1.197 1.00 48.25 95 ASP A C 1
ATOM 734 O O . ASP A 1 95 ? -13.156 5.835 0.890 1.00 48.25 95 ASP A O 1
#

Solvent-accessible surface area (backbone atoms only — not comparable to full-atom values): 5873 Å² total; per-residue (Å²): 139,83,82,83,80,76,81,80,78,78,73,71,82,78,76,79,66,75,89,44,68,61,59,50,43,48,53,51,37,49,52,36,52,54,52,33,51,56,44,58,53,55,76,72,38,67,74,74,77,46,85,68,77,61,88,61,51,60,58,54,52,53,52,50,42,55,50,52,35,51,51,36,53,49,54,36,50,52,44,51,51,52,46,22,55,75,58,78,62,48,88,84,75,84,134

Sequence (95 aa):
MDEACVPQTGGEPETEYPTNFKASCSIIRGAIEAVKVSTLELKCHREFSEREGPVGRHGEMQANIQLAYRHLEDARMRLGKAIQAYDGGQSCYKD

Organism: NCBI:txid412755

Mean predicted aligned error: 10.75 Å

pLDDT: mean 83.55, std 19.15, range [41.06, 98.56]

Foldseek 3Di:
DDDPDDDPPPDDPPPPDPPDLLVVLVVVLVVLVVVLVVLVCVLVDCVLVDDDDPPCPNVVVVVVSVVSSVVSVVSSVVSLVVVCVVVVNDNPDDD

Nearest PDB structures (foldseek):
  1wa8-assembly1_A  TM=6.763E-01  e=6.460E+00  Mycobacterium tuberculosis variant bovis

Radius of gyration: 23.42 Å; Cα contacts (8 Å, |Δi|>4): 42; chains: 1; bounding box: 49×18×80 Å

Secondary structure (DSSP, 8-state):
------------------S-HHHHHHHHHHHHHHHHHHHHHGGGSGGGGSPPSSTTHHHHHHHHHHHHHHHHHHHHHHHHHHHHHHTTT------